Protein AF-A0AAV8S5F6-F1 (afdb_monomer_lite)

Organism: NCBI:txid1862640

Secondary structure (DSSP, 8-state):
-HHHHHHHHHHH-SEEEEEETTEEEEEE--HHHHHIIIIISHHHHT-----HHHHHTTTTTTSTTTPPSSHHHHHHHHHHHHHTSSHHHHHHHHHHHHHHHHHHHHHHHHH---HHHHHHHHHHHHHHHHHHHHHHHHHHH-HHHHHHHTT-

Sequence (152 aa):
MHRSLGDLCTKYGDLLFLRFGTRKVLVVSSPSAVEECFTKNDIIFANRPRLIAGKHLQYNYRTIGFSSYGDHWRNLRRVTSMELFSKSRLNKFGKILEEEIQLLLKQLFQESRDREMRVMLIAGSETSAVTMDWAMSLLLNNPQAMQRLCLI

InterPro domains:
  IPR001128 Cytochrome P450 [PF00067] (2-112)
  IPR002401 Cytochrome P450, E-class, group I [PR00463] (9-28)
  IPR002401 Cytochrome P450, E-class, group I [PR00463] (33-54)
  IPR036396 Cytochrome P450 superfamily [G3DSA:1.10.630.10] (1-117)
  IPR036396 Cytochrome P450 superfamily [G3DSA:1.10.630.10] (118-150)
  IPR036396 Cytochrome P450 superfamily [SSF48264] (5-149)
  IPR050651 Plant Cytochrome P450 Monooxygenase [PTHR47947] (2-112)

pLDDT: mean 82.92, std 12.34, range [39.41, 96.12]

Foldseek 3Di:
DVVVVVVVCVVPHQWDWDDDPPDIDIHGRDPVVVCCCCPVVVLVNQAADPDPCCCPVVVVQQDLVRPRDDPSNVVNLVCCCVCCVALVNCVVVLVVVLVVLVVVLVVVLVPDPDPVVNVVSVVVSVVVNVVVVVVSVVCNVDVVNSVVVSRD

Radius of gyration: 20.93 Å; chains: 1; bounding box: 52×38×46 Å

Structure (mmCIF, N/CA/C/O backbone):
data_AF-A0AAV8S5F6-F1
#
_entry.id   AF-A0AAV8S5F6-F1
#
loop_
_atom_site.group_PDB
_atom_site.id
_atom_site.type_symbol
_atom_site.label_atom_id
_atom_site.label_alt_id
_atom_site.label_comp_id
_atom_site.label_asym_id
_atom_site.label_entity_id
_atom_site.label_seq_id
_atom_site.pdbx_PDB_ins_code
_atom_site.Cartn_x
_atom_site.Cartn_y
_atom_site.Cartn_z
_atom_site.occupancy
_atom_site.B_iso_or_equiv
_atom_site.auth_seq_id
_atom_site.auth_comp_id
_atom_site.auth_asym_id
_atom_site.auth_atom_id
_atom_site.pdbx_PDB_model_num
ATOM 1 N N . MET A 1 1 ? -9.689 -5.636 -13.275 1.00 82.06 1 MET A N 1
ATOM 2 C CA . MET A 1 1 ? -8.319 -5.169 -13.579 1.00 82.06 1 MET A CA 1
ATOM 3 C C . MET A 1 1 ? -7.258 -6.093 -12.992 1.00 82.06 1 MET A C 1
ATOM 5 O O . MET A 1 1 ? -6.545 -6.682 -13.785 1.00 82.06 1 MET A O 1
ATOM 9 N N . HIS A 1 2 ? -7.162 -6.274 -11.664 1.00 89.38 2 HIS A N 1
ATOM 10 C CA . HIS A 1 2 ? -6.124 -7.143 -11.076 1.00 89.38 2 HIS A CA 1
ATOM 11 C C . HIS A 1 2 ? -6.198 -8.600 -11.577 1.00 89.38 2 HIS A C 1
ATOM 13 O O . HIS A 1 2 ? -5.166 -9.150 -11.927 1.00 89.38 2 HIS A O 1
ATOM 19 N N . ARG A 1 3 ? -7.405 -9.180 -11.719 1.00 94.44 3 ARG A N 1
ATOM 20 C CA . ARG A 1 3 ? -7.597 -10.521 -12.314 1.00 94.44 3 ARG A CA 1
ATOM 21 C C . ARG A 1 3 ? -7.031 -10.620 -13.731 1.00 94.44 3 ARG A C 1
ATOM 23 O O . ARG A 1 3 ? -6.171 -11.442 -13.981 1.00 94.44 3 ARG A O 1
ATOM 30 N N . SER A 1 4 ? -7.412 -9.688 -14.603 1.00 93.88 4 SER A N 1
ATOM 31 C CA . SER A 1 4 ? -6.928 -9.637 -15.988 1.00 93.88 4 SER A CA 1
ATOM 32 C C . SER A 1 4 ? -5.408 -9.467 -16.093 1.00 93.88 4 SER A C 1
ATOM 34 O O . SER A 1 4 ? -4.795 -10.008 -17.003 1.00 93.88 4 SER A O 1
ATOM 36 N N . LEU A 1 5 ? -4.792 -8.709 -15.179 1.00 92.75 5 LEU A N 1
ATOM 37 C CA . LEU A 1 5 ? -3.332 -8.611 -15.096 1.00 92.75 5 LEU A CA 1
ATOM 38 C C . LEU A 1 5 ? -2.703 -9.928 -14.634 1.00 92.75 5 LEU A C 1
ATOM 40 O O . LEU A 1 5 ? -1.686 -10.323 -15.190 1.00 92.75 5 LEU A O 1
ATOM 44 N N . GLY A 1 6 ? -3.331 -10.616 -13.677 1.00 94.31 6 GLY A N 1
ATOM 45 C CA . GLY A 1 6 ? -2.940 -11.962 -13.261 1.00 94.31 6 GLY A CA 1
ATOM 46 C C . GLY A 1 6 ? -2.988 -12.958 -14.419 1.00 94.31 6 GLY A C 1
ATOM 47 O O . GLY A 1 6 ? -1.991 -13.621 -14.678 1.00 94.31 6 GLY A O 1
ATOM 48 N N . ASP A 1 7 ? -4.083 -12.980 -15.183 1.00 95.38 7 ASP A N 1
ATOM 49 C CA . ASP A 1 7 ? -4.238 -13.861 -16.350 1.00 95.38 7 ASP A CA 1
ATOM 50 C C . ASP A 1 7 ? -3.144 -13.606 -17.406 1.00 95.38 7 ASP A C 1
ATOM 52 O O . ASP A 1 7 ? -2.611 -14.534 -18.018 1.00 95.38 7 ASP A O 1
ATOM 56 N N . LEU A 1 8 ? -2.770 -12.336 -17.609 1.00 95.06 8 LEU A N 1
ATOM 57 C CA . LEU A 1 8 ? -1.659 -11.964 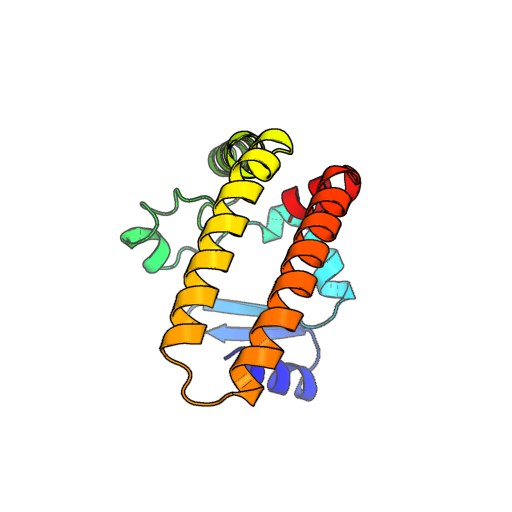-18.486 1.00 95.06 8 LEU A CA 1
ATOM 58 C C . LEU A 1 8 ? -0.315 -12.451 -17.936 1.00 95.06 8 LEU A C 1
ATOM 60 O O . LEU A 1 8 ? 0.476 -12.990 -18.708 1.00 95.06 8 LEU A O 1
ATOM 64 N N . CYS A 1 9 ? -0.056 -12.290 -16.636 1.00 95.25 9 CYS A N 1
ATOM 65 C CA . CYS A 1 9 ? 1.168 -12.780 -15.996 1.00 95.25 9 CYS A CA 1
ATOM 66 C C . CYS A 1 9 ? 1.298 -14.302 -16.131 1.00 95.25 9 CYS A C 1
ATOM 68 O O . CYS A 1 9 ? 2.357 -14.795 -16.504 1.00 95.25 9 CYS A O 1
ATOM 70 N N . THR A 1 10 ? 0.204 -15.050 -15.958 1.00 94.56 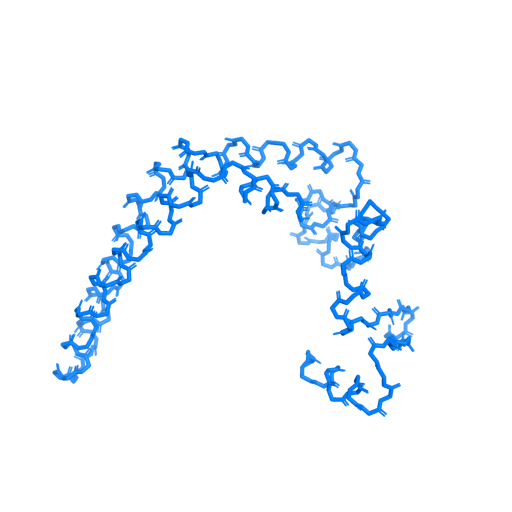10 THR A N 1
ATOM 71 C CA . THR A 1 10 ? 0.199 -16.507 -16.171 1.00 94.56 10 THR A CA 1
ATOM 72 C C . THR A 1 10 ? 0.563 -16.890 -17.608 1.00 94.56 10 THR A C 1
ATOM 74 O O . THR A 1 10 ? 1.194 -17.919 -17.830 1.00 94.56 10 THR A O 1
ATOM 77 N N . LYS A 1 11 ? 0.192 -16.070 -18.598 1.00 95.56 11 LYS A N 1
ATOM 78 C CA . LYS A 1 11 ? 0.441 -16.355 -20.018 1.00 95.56 11 LYS A CA 1
ATOM 79 C C . LYS A 1 11 ? 1.814 -15.895 -20.518 1.00 95.56 11 LYS A C 1
ATOM 81 O O . LYS A 1 11 ? 2.386 -16.545 -21.388 1.00 95.56 11 LYS A O 1
ATOM 86 N N . TYR A 1 12 ? 2.307 -14.759 -20.032 1.00 95.06 12 TYR A N 1
ATOM 87 C CA . TYR A 1 12 ? 3.481 -14.073 -20.590 1.00 95.06 12 TYR A CA 1
ATOM 88 C C . TYR A 1 12 ? 4.672 -13.992 -19.621 1.00 95.06 12 TYR A C 1
ATOM 90 O O . TYR A 1 12 ? 5.746 -13.553 -20.028 1.00 95.06 12 TYR A O 1
ATOM 98 N N . GLY A 1 13 ? 4.501 -14.432 -18.373 1.00 93.56 13 GLY A N 1
ATOM 99 C CA . GLY A 1 13 ? 5.527 -14.442 -17.335 1.00 93.56 13 GLY A CA 1
ATOM 100 C C . GLY A 1 13 ? 5.274 -13.429 -16.218 1.00 93.56 13 GLY A C 1
ATOM 101 O O . GLY A 1 13 ? 4.461 -12.512 -16.336 1.00 93.56 13 GLY A O 1
ATOM 102 N N . ASP A 1 14 ? 6.016 -13.584 -15.122 1.00 92.25 14 ASP A N 1
ATOM 103 C CA . ASP A 1 14 ? 5.757 -12.858 -13.874 1.00 92.25 14 ASP A CA 1
ATOM 104 C C . ASP A 1 14 ? 6.218 -11.390 -13.843 1.00 92.25 14 ASP A C 1
ATOM 106 O O . ASP A 1 14 ? 6.010 -10.668 -12.863 1.00 92.25 14 ASP A O 1
ATOM 110 N N . LEU A 1 15 ? 6.868 -10.941 -14.915 1.00 94.69 15 LEU A N 1
ATOM 111 C CA . LEU A 1 15 ? 7.334 -9.574 -15.105 1.00 94.69 15 LEU A CA 1
ATOM 112 C C . LEU A 1 15 ? 6.840 -9.077 -16.458 1.00 94.69 15 LEU A C 1
ATOM 114 O O . LEU A 1 15 ? 7.374 -9.459 -17.499 1.00 94.69 15 LEU A O 1
ATOM 118 N N . LEU A 1 16 ? 5.831 -8.206 -16.448 1.00 95.56 16 LEU A N 1
ATOM 119 C CA . LEU A 1 16 ? 5.236 -7.677 -17.672 1.00 95.56 16 LEU A CA 1
ATOM 120 C C . LEU A 1 16 ? 5.418 -6.176 -17.777 1.00 95.56 16 LEU A C 1
ATOM 122 O O . LEU A 1 16 ? 4.993 -5.413 -16.912 1.00 95.56 16 LEU A O 1
ATOM 126 N N . PHE A 1 17 ? 5.986 -5.740 -18.895 1.00 96.12 17 PHE A N 1
ATOM 127 C CA . PHE A 1 17 ? 6.082 -4.329 -19.218 1.00 96.12 17 PHE A CA 1
ATOM 128 C C . PHE A 1 17 ? 4.939 -3.914 -20.143 1.00 96.12 17 PHE A C 1
ATOM 130 O O . PHE A 1 17 ? 4.891 -4.288 -21.313 1.00 96.12 17 PHE A O 1
ATOM 137 N N . LEU A 1 18 ? 4.008 -3.130 -19.608 1.00 95.25 18 LEU A N 1
ATOM 138 C CA . LEU A 1 18 ? 2.790 -2.701 -20.282 1.00 95.25 18 LEU A CA 1
ATOM 139 C C . LEU A 1 18 ? 2.783 -1.188 -20.497 1.00 95.25 18 LEU A C 1
ATOM 141 O O . LEU A 1 18 ? 3.418 -0.413 -19.778 1.00 95.25 18 LEU A O 1
ATOM 145 N N . ARG A 1 19 ? 2.005 -0.742 -21.483 1.00 95.50 19 ARG A N 1
ATOM 146 C CA . ARG A 1 19 ? 1.758 0.680 -21.727 1.00 95.50 19 ARG A CA 1
ATOM 147 C C . ARG A 1 19 ? 0.287 1.003 -21.484 1.00 95.50 19 ARG A C 1
ATOM 149 O O . ARG A 1 19 ? -0.573 0.614 -22.267 1.00 95.50 19 ARG A O 1
ATOM 156 N N . PHE A 1 20 ? -0.000 1.737 -20.413 1.00 90.94 20 PHE A N 1
ATOM 157 C CA . PHE A 1 20 ? -1.332 2.257 -20.100 1.00 90.94 20 PHE A CA 1
ATOM 158 C C . PHE A 1 20 ? -1.470 3.670 -20.670 1.00 90.94 20 PHE A C 1
ATOM 160 O O . PHE A 1 20 ? -1.090 4.662 -20.042 1.00 90.94 20 PHE A O 1
ATOM 167 N N . GLY A 1 21 ? -1.978 3.754 -21.902 1.00 89.50 21 GLY A N 1
ATOM 168 C CA . GLY A 1 21 ? -2.058 5.010 -22.647 1.00 89.50 21 GLY A CA 1
ATOM 169 C C . GLY A 1 21 ? -0.664 5.585 -22.903 1.00 89.50 21 GLY A C 1
ATOM 170 O O . GLY A 1 21 ? 0.123 5.008 -23.648 1.00 89.50 21 GLY A O 1
ATOM 171 N N . THR A 1 22 ? -0.343 6.710 -22.266 1.00 90.75 22 THR A N 1
ATOM 172 C CA . THR A 1 22 ? 0.977 7.361 -22.356 1.00 90.75 22 THR A CA 1
ATOM 173 C C . THR A 1 22 ? 1.949 6.934 -21.255 1.00 90.75 22 THR A C 1
ATOM 175 O O . THR A 1 22 ? 3.123 7.300 -21.297 1.00 90.75 22 THR A O 1
ATOM 178 N N . ARG A 1 23 ? 1.495 6.158 -20.262 1.00 89.94 23 ARG A N 1
ATOM 179 C CA . ARG A 1 23 ? 2.315 5.734 -19.120 1.00 89.94 23 ARG A CA 1
ATOM 180 C C . ARG A 1 23 ? 2.833 4.320 -19.316 1.00 89.94 23 ARG A C 1
ATOM 182 O O . ARG A 1 23 ? 2.105 3.437 -19.757 1.00 89.94 23 ARG A O 1
ATOM 189 N N . LYS A 1 24 ? 4.090 4.104 -18.948 1.00 94.25 24 LYS A N 1
ATOM 190 C CA . LYS A 1 24 ? 4.699 2.775 -18.894 1.00 94.25 24 LYS A CA 1
ATOM 191 C C . LYS A 1 24 ? 4.487 2.197 -17.495 1.00 94.25 24 LYS A C 1
ATOM 193 O O . LYS A 1 24 ? 4.635 2.923 -16.514 1.00 94.25 24 LYS A O 1
ATOM 198 N N . VAL A 1 25 ? 4.104 0.930 -17.418 1.00 93.44 25 VAL A N 1
ATOM 199 C CA . VAL A 1 25 ? 3.771 0.227 -16.177 1.00 93.44 25 VAL A CA 1
ATOM 200 C C . VAL A 1 25 ? 4.477 -1.118 -16.187 1.00 93.44 25 VAL A C 1
ATOM 202 O O . VAL A 1 25 ? 4.306 -1.897 -17.119 1.00 93.44 25 VAL A O 1
ATOM 205 N N . LEU A 1 26 ? 5.259 -1.382 -15.146 1.00 94.19 26 LEU A N 1
ATOM 206 C CA . LEU A 1 26 ? 5.822 -2.699 -14.887 1.00 94.19 26 LEU A CA 1
ATOM 207 C C . LEU A 1 26 ? 4.898 -3.424 -13.907 1.00 94.19 26 LEU A C 1
ATOM 209 O O . LEU A 1 26 ? 4.638 -2.921 -12.815 1.00 94.19 26 LEU A O 1
ATOM 213 N N . VAL A 1 27 ? 4.381 -4.575 -14.317 1.00 94.88 27 VAL A N 1
ATOM 214 C CA . VAL A 1 27 ? 3.605 -5.481 -13.471 1.00 94.88 27 VAL A CA 1
ATOM 215 C C . VAL A 1 27 ? 4.550 -6.555 -12.958 1.00 94.88 27 VAL A C 1
ATOM 217 O O . VAL A 1 27 ? 5.265 -7.172 -13.745 1.00 94.88 27 VAL A O 1
ATOM 220 N N . VAL A 1 28 ? 4.547 -6.751 -11.643 1.00 94.44 28 VAL A N 1
ATOM 221 C CA . VAL A 1 28 ? 5.375 -7.734 -10.944 1.00 94.44 28 VAL A CA 1
ATOM 222 C C . VAL A 1 28 ? 4.441 -8.687 -10.202 1.00 94.44 28 VAL A C 1
ATOM 224 O O . VAL A 1 28 ? 3.688 -8.239 -9.338 1.00 94.44 28 VAL A O 1
ATOM 227 N N . SER A 1 29 ? 4.469 -9.975 -10.545 1.00 94.12 29 SER A N 1
ATOM 228 C CA . SER A 1 29 ? 3.698 -11.033 -9.867 1.00 94.12 29 SER A CA 1
ATOM 229 C C . SER A 1 29 ? 4.564 -12.077 -9.164 1.00 94.12 29 SER A C 1
ATOM 231 O O . SER A 1 29 ? 4.035 -12.861 -8.381 1.00 94.12 29 SER A O 1
ATOM 233 N N . SER A 1 30 ? 5.883 -12.074 -9.384 1.00 93.50 30 SER A N 1
ATOM 234 C CA . SER A 1 30 ? 6.801 -12.992 -8.700 1.00 93.50 30 SER A CA 1
ATOM 235 C C . SER A 1 30 ? 7.087 -12.530 -7.263 1.00 93.50 30 SER A C 1
ATOM 237 O O . SER A 1 30 ? 7.533 -11.391 -7.084 1.00 93.50 30 SER A O 1
ATOM 239 N N . PRO A 1 31 ? 6.927 -13.397 -6.242 1.00 93.00 31 PRO A N 1
ATOM 240 C CA . PRO A 1 31 ? 7.254 -13.061 -4.857 1.00 93.00 31 PRO A CA 1
ATOM 241 C C . PRO A 1 31 ? 8.700 -12.594 -4.657 1.00 93.00 31 PRO A C 1
ATOM 243 O O . PRO A 1 31 ? 8.922 -11.632 -3.927 1.00 93.00 31 PRO A O 1
ATOM 246 N N . SER A 1 32 ? 9.675 -13.210 -5.337 1.00 93.44 32 SER A N 1
ATOM 247 C CA . SER A 1 32 ? 11.091 -12.831 -5.203 1.00 93.44 32 SER A CA 1
ATOM 248 C C . SER A 1 32 ? 11.378 -11.446 -5.786 1.00 93.44 32 SER A C 1
ATOM 250 O O . SER A 1 32 ? 12.130 -10.666 -5.205 1.00 93.44 32 SER A O 1
ATOM 252 N N . ALA A 1 33 ? 10.730 -11.098 -6.901 1.00 92.19 33 ALA A N 1
ATOM 253 C CA . ALA A 1 33 ? 10.850 -9.771 -7.498 1.00 92.19 33 ALA A CA 1
ATOM 254 C C . ALA A 1 33 ? 10.150 -8.698 -6.646 1.00 92.19 33 ALA A C 1
ATOM 256 O O . ALA A 1 33 ? 10.674 -7.598 -6.482 1.00 92.19 33 ALA A O 1
ATOM 257 N N . VAL A 1 34 ? 8.989 -9.020 -6.062 1.00 92.31 34 VAL A N 1
ATOM 258 C CA . VAL A 1 34 ? 8.299 -8.145 -5.098 1.00 92.31 34 VAL A CA 1
ATOM 259 C C . VAL A 1 34 ? 9.185 -7.896 -3.877 1.00 92.31 34 VAL A C 1
ATOM 261 O O . VAL A 1 34 ? 9.341 -6.747 -3.465 1.00 92.31 34 VAL A O 1
ATOM 264 N N . GLU A 1 35 ? 9.802 -8.941 -3.323 1.00 93.44 35 GLU A N 1
ATOM 265 C CA . GLU A 1 35 ? 10.730 -8.813 -2.200 1.00 93.44 35 GLU A CA 1
ATOM 266 C C . GLU A 1 35 ? 11.895 -7.880 -2.548 1.00 93.44 35 GLU A C 1
ATOM 268 O O . GLU A 1 35 ? 12.166 -6.947 -1.796 1.00 93.44 35 GLU A O 1
ATOM 273 N N . GLU A 1 36 ? 12.528 -8.029 -3.714 1.00 92.69 36 GLU A N 1
ATOM 274 C CA . GLU A 1 36 ? 13.608 -7.132 -4.140 1.00 92.69 36 GLU A CA 1
ATOM 275 C C . GLU A 1 36 ? 13.149 -5.667 -4.298 1.00 92.69 36 GLU A C 1
ATOM 277 O O . GLU A 1 36 ? 13.883 -4.739 -3.930 1.00 92.69 36 GLU A O 1
ATOM 282 N N . CYS A 1 37 ? 11.932 -5.437 -4.805 1.00 91.75 37 CYS A N 1
ATOM 283 C CA . CYS A 1 37 ? 11.357 -4.098 -4.945 1.00 91.75 37 CYS A CA 1
ATOM 284 C C . CYS A 1 37 ? 11.086 -3.422 -3.596 1.00 91.75 37 CYS A C 1
ATOM 286 O O . CYS A 1 37 ? 11.344 -2.227 -3.465 1.00 91.75 37 CYS A O 1
ATOM 288 N N . PHE A 1 38 ? 10.566 -4.159 -2.612 1.00 89.06 38 PHE A N 1
ATOM 289 C CA . PHE A 1 38 ? 10.106 -3.596 -1.335 1.00 89.06 38 PHE A CA 1
ATOM 290 C C . PHE A 1 38 ? 11.076 -3.792 -0.162 1.00 89.06 38 PHE A C 1
ATOM 292 O O . PHE A 1 38 ? 10.774 -3.347 0.941 1.00 89.06 38 PHE A O 1
ATOM 299 N N . THR A 1 39 ? 12.236 -4.419 -0.377 1.00 90.56 39 THR A N 1
ATOM 300 C CA . THR A 1 39 ? 13.295 -4.535 0.643 1.00 90.56 39 THR A CA 1
ATOM 301 C C . THR A 1 39 ? 14.573 -3.821 0.218 1.00 90.56 39 THR A C 1
ATOM 303 O O . THR A 1 39 ? 14.999 -2.873 0.868 1.00 90.56 39 THR A O 1
ATOM 306 N N . LYS A 1 40 ? 15.184 -4.241 -0.893 1.00 90.62 40 LYS A N 1
ATOM 307 C CA . LYS A 1 40 ? 16.482 -3.732 -1.356 1.00 90.62 40 LYS A CA 1
ATOM 308 C C . LYS A 1 40 ? 16.371 -2.379 -2.059 1.00 90.62 40 LYS A C 1
ATOM 310 O O . LYS A 1 40 ? 17.290 -1.570 -1.976 1.00 90.62 40 LYS A O 1
ATOM 315 N N . ASN A 1 41 ? 15.268 -2.152 -2.771 1.00 92.12 41 ASN A N 1
ATOM 316 C CA . ASN A 1 41 ? 15.045 -0.961 -3.596 1.00 92.12 41 ASN A CA 1
ATOM 317 C C . ASN A 1 41 ? 13.811 -0.152 -3.149 1.00 92.12 41 ASN A C 1
ATOM 319 O O . ASN A 1 41 ? 13.249 0.618 -3.935 1.00 92.12 41 ASN A O 1
ATOM 323 N N . ASP A 1 42 ? 13.399 -0.320 -1.894 1.00 90.50 42 ASP A N 1
ATOM 324 C CA . ASP A 1 42 ? 12.171 0.222 -1.306 1.00 90.50 42 ASP A CA 1
ATOM 325 C C . ASP A 1 42 ? 12.003 1.737 -1.528 1.00 90.50 42 ASP A C 1
ATOM 327 O O . ASP A 1 42 ? 10.939 2.190 -1.948 1.00 90.50 42 ASP A O 1
ATOM 331 N N . ILE A 1 43 ? 13.068 2.525 -1.360 1.00 91.44 43 ILE A N 1
ATOM 332 C CA . ILE A 1 43 ? 13.062 3.983 -1.555 1.00 91.44 43 ILE A CA 1
ATOM 333 C C . ILE A 1 43 ? 12.767 4.366 -3.013 1.00 91.44 43 ILE A C 1
ATOM 335 O O . ILE A 1 43 ? 12.033 5.325 -3.270 1.00 91.44 43 ILE A O 1
ATOM 339 N N . ILE A 1 44 ? 13.316 3.628 -3.982 1.00 91.69 44 ILE A N 1
ATOM 340 C CA . ILE A 1 44 ? 13.132 3.914 -5.414 1.00 91.69 44 ILE A CA 1
ATOM 341 C C . ILE A 1 44 ? 11.669 3.668 -5.796 1.00 91.69 44 ILE A C 1
ATOM 343 O O . ILE A 1 44 ? 11.046 4.506 -6.462 1.00 91.69 44 ILE A O 1
ATOM 347 N N . PHE A 1 45 ? 11.105 2.556 -5.317 1.00 91.69 45 PHE A N 1
ATOM 348 C CA . PHE A 1 45 ? 9.719 2.159 -5.567 1.00 91.69 45 PHE A CA 1
ATOM 349 C C . PHE A 1 45 ? 8.695 2.857 -4.653 1.00 91.69 45 PHE A C 1
ATOM 351 O O . PHE A 1 45 ? 7.495 2.800 -4.919 1.00 91.69 45 PHE A O 1
ATOM 358 N N . ALA A 1 46 ? 9.134 3.598 -3.631 1.00 90.19 46 ALA A N 1
ATOM 359 C CA . ALA A 1 46 ? 8.253 4.382 -2.766 1.00 90.19 46 ALA A CA 1
ATOM 360 C C . ALA A 1 46 ? 7.663 5.631 -3.455 1.00 90.19 46 ALA A C 1
ATOM 362 O O . ALA A 1 46 ? 6.689 6.211 -2.966 1.00 90.19 46 ALA A O 1
ATOM 363 N N . ASN A 1 47 ? 8.193 6.055 -4.605 1.00 92.50 47 ASN A N 1
ATOM 364 C CA . ASN A 1 47 ? 7.660 7.206 -5.335 1.00 92.50 47 ASN A CA 1
ATOM 365 C C . ASN A 1 47 ? 6.241 6.957 -5.872 1.00 92.50 47 ASN A C 1
ATOM 367 O O . ASN A 1 47 ? 5.907 5.876 -6.353 1.00 92.50 47 ASN A O 1
ATOM 371 N N . ARG A 1 48 ? 5.381 7.982 -5.802 1.00 89.25 48 ARG A N 1
ATOM 372 C CA . ARG A 1 48 ? 3.964 7.879 -6.185 1.00 89.25 48 ARG A CA 1
ATOM 373 C C . ARG A 1 48 ? 3.723 8.546 -7.542 1.00 89.25 48 ARG A C 1
ATOM 375 O O . ARG A 1 48 ? 4.032 9.730 -7.699 1.00 89.25 48 ARG A O 1
ATOM 382 N N . PRO A 1 49 ? 3.139 7.841 -8.530 1.00 88.25 49 PRO A N 1
ATOM 383 C CA . PRO A 1 49 ? 2.815 8.441 -9.818 1.00 88.25 49 PRO A CA 1
ATOM 384 C C . PRO A 1 49 ? 1.876 9.642 -9.664 1.00 88.25 49 PRO A C 1
ATOM 386 O O . PRO A 1 49 ? 0.846 9.562 -8.993 1.00 88.25 49 PRO A O 1
ATOM 389 N N . ARG A 1 50 ? 2.174 10.749 -10.355 1.00 88.38 50 ARG A N 1
ATOM 390 C CA . ARG A 1 50 ? 1.325 11.952 -10.340 1.00 88.38 50 ARG A CA 1
ATOM 391 C C . ARG A 1 50 ? 0.049 11.740 -11.151 1.00 88.38 50 ARG A C 1
ATOM 393 O O . ARG A 1 50 ? 0.001 12.031 -12.344 1.00 88.38 50 ARG A O 1
ATOM 400 N N . LEU A 1 51 ? -0.960 11.128 -10.543 1.00 85.81 51 LEU A N 1
ATOM 401 C CA . LEU A 1 51 ? -2.300 10.958 -11.114 1.00 85.81 51 LEU A CA 1
ATOM 402 C C . LEU A 1 51 ? -3.141 12.227 -10.906 1.00 85.81 51 LEU A C 1
ATOM 404 O O . LEU A 1 51 ? -2.971 12.917 -9.907 1.00 85.81 51 LEU A O 1
ATOM 408 N N . ILE A 1 52 ? -4.099 12.496 -11.800 1.00 87.19 52 ILE A N 1
ATOM 409 C CA . ILE A 1 52 ? -5.019 13.650 -11.697 1.00 87.19 52 ILE A CA 1
ATOM 410 C C . ILE A 1 52 ? -5.764 13.639 -10.350 1.00 87.19 52 ILE A C 1
ATOM 412 O O . ILE A 1 52 ? -5.876 14.673 -9.695 1.00 87.19 52 ILE A O 1
ATOM 416 N N . ALA A 1 53 ? -6.170 12.454 -9.879 1.00 81.56 53 ALA A N 1
ATOM 417 C CA . ALA A 1 53 ? -6.762 12.265 -8.555 1.00 81.56 53 ALA A CA 1
ATOM 418 C C . ALA A 1 53 ? -5.856 12.778 -7.420 1.00 81.56 53 ALA A C 1
ATOM 420 O O . ALA A 1 53 ? -6.342 13.391 -6.477 1.00 81.56 53 ALA A O 1
ATOM 421 N N . GLY A 1 54 ? -4.536 12.612 -7.534 1.00 81.12 54 GLY A N 1
ATOM 422 C CA . GLY A 1 54 ? -3.591 13.128 -6.545 1.00 81.12 54 GLY A CA 1
ATOM 423 C C . GLY A 1 54 ? -3.598 14.661 -6.455 1.00 81.12 54 GLY A C 1
ATOM 424 O O . GLY A 1 54 ? -3.486 15.229 -5.369 1.00 81.12 54 GLY A O 1
ATOM 425 N N . LYS A 1 55 ? -3.804 15.342 -7.590 1.00 85.19 55 LYS A N 1
ATOM 426 C CA . LYS A 1 55 ? -3.911 16.805 -7.644 1.00 85.19 55 LYS A CA 1
ATOM 427 C C . LYS A 1 55 ? -5.200 17.304 -6.991 1.00 85.19 55 LYS A C 1
ATOM 429 O O . LYS A 1 55 ? -5.142 18.216 -6.172 1.00 85.19 55 LYS A O 1
ATOM 434 N N . HIS A 1 56 ? -6.336 16.712 -7.357 1.00 87.00 56 HIS A N 1
ATOM 435 C CA . HIS A 1 56 ? -7.658 17.248 -7.012 1.00 87.00 56 HIS A CA 1
ATOM 436 C C . HIS A 1 56 ? -8.268 16.661 -5.734 1.00 87.00 56 HIS A C 1
ATOM 438 O O . HIS A 1 56 ? -8.981 17.372 -5.040 1.00 87.00 56 HIS A O 1
ATOM 444 N N . LEU A 1 57 ? -7.984 15.398 -5.405 1.00 81.81 57 LEU A N 1
ATOM 445 C CA . LEU A 1 57 ? -8.593 14.698 -4.264 1.00 81.81 57 LEU A CA 1
ATOM 446 C C . LEU A 1 57 ? -7.642 14.531 -3.073 1.00 81.81 57 LEU A C 1
ATOM 448 O O . LEU A 1 57 ? -8.086 14.206 -1.981 1.00 81.81 57 LEU A O 1
ATOM 452 N N . GLN A 1 58 ? -6.334 14.711 -3.270 1.00 80.50 58 GLN A N 1
ATOM 453 C CA . GLN A 1 58 ? -5.310 14.344 -2.279 1.00 80.50 58 GLN A CA 1
ATOM 454 C C . GLN A 1 58 ? -4.428 15.540 -1.907 1.00 80.50 58 GLN A C 1
ATOM 456 O O . GLN A 1 58 ? -3.207 15.426 -1.764 1.00 80.50 58 GLN A O 1
ATOM 461 N N . TYR A 1 59 ? -5.068 16.708 -1.785 1.00 86.69 59 TYR A N 1
ATOM 462 C CA . TYR A 1 59 ? -4.448 17.969 -1.370 1.00 86.69 59 TYR A CA 1
ATOM 463 C C . TYR A 1 59 ? -3.158 18.277 -2.140 1.00 86.69 59 TYR A C 1
ATOM 465 O O . TYR A 1 59 ? -2.121 18.578 -1.551 1.00 86.69 59 TYR A O 1
ATOM 473 N N . ASN A 1 60 ? -3.208 18.164 -3.471 1.00 91.12 60 ASN A N 1
ATOM 474 C CA . ASN A 1 60 ? -2.047 18.340 -4.339 1.00 91.12 60 ASN A CA 1
ATOM 475 C C . ASN A 1 60 ? -0.860 17.433 -3.949 1.00 91.12 60 ASN A C 1
ATOM 477 O O . ASN A 1 60 ? 0.261 17.908 -3.762 1.00 91.12 60 ASN A O 1
ATOM 481 N N . TYR A 1 61 ? -1.112 16.124 -3.845 1.00 88.12 61 TYR A N 1
ATOM 482 C CA . TYR A 1 61 ? -0.123 15.082 -3.523 1.00 88.12 61 TYR A CA 1
ATOM 483 C C . TYR A 1 61 ? 0.491 15.182 -2.118 1.00 88.12 61 TYR A C 1
ATOM 485 O O . TYR A 1 61 ? 1.603 14.708 -1.893 1.00 88.12 61 TYR A O 1
ATOM 493 N N . ARG A 1 62 ? -0.208 15.803 -1.161 1.00 85.56 62 ARG A N 1
ATOM 494 C CA . ARG A 1 62 ? 0.321 16.037 0.196 1.00 85.56 62 ARG A CA 1
ATOM 495 C C . ARG A 1 62 ? -0.135 15.022 1.232 1.00 85.56 62 ARG A C 1
ATOM 497 O O . ARG A 1 62 ? 0.356 15.068 2.351 1.00 85.56 62 ARG A O 1
ATOM 504 N N . THR A 1 63 ? -1.039 14.116 0.886 1.00 86.69 63 THR A N 1
ATOM 505 C CA . THR A 1 63 ? -1.471 13.017 1.764 1.00 86.69 63 THR A CA 1
ATOM 506 C C . THR A 1 63 ? -0.441 11.889 1.813 1.00 86.69 63 THR A C 1
ATOM 508 O O . THR A 1 63 ? 0.243 11.645 0.816 1.00 86.69 63 THR A O 1
ATOM 511 N N . ILE A 1 64 ? -0.418 11.119 2.905 1.00 84.94 64 ILE A N 1
ATOM 512 C CA . ILE A 1 64 ? 0.515 9.996 3.105 1.00 84.94 64 ILE A CA 1
ATOM 513 C C . ILE A 1 64 ? 0.500 8.962 1.961 1.00 84.94 64 ILE A C 1
ATOM 515 O O . ILE A 1 64 ? 1.555 8.470 1.573 1.00 84.94 64 ILE A O 1
ATOM 519 N N . GLY A 1 65 ? -0.666 8.685 1.361 1.00 84.44 65 GLY A N 1
ATOM 520 C CA . GLY A 1 65 ? -0.804 7.700 0.279 1.00 84.44 65 GLY A CA 1
ATOM 521 C C . GLY A 1 65 ? -0.323 8.163 -1.104 1.00 84.44 65 GLY A C 1
ATOM 522 O O . GLY A 1 65 ? -0.012 7.323 -1.948 1.00 84.44 65 GLY A O 1
ATOM 523 N N . PHE A 1 66 ? -0.235 9.479 -1.340 1.00 85.25 66 PHE A N 1
ATOM 524 C CA . PHE A 1 66 ? 0.046 10.074 -2.660 1.00 85.25 66 PHE A CA 1
ATOM 525 C C . PHE A 1 66 ? 1.301 10.955 -2.703 1.00 85.25 66 PHE A C 1
ATOM 527 O O . PHE A 1 66 ? 1.717 11.352 -3.794 1.00 85.25 66 PHE A O 1
ATOM 534 N N . SER A 1 67 ? 1.919 11.251 -1.557 1.00 89.31 67 SER A N 1
ATOM 535 C CA . SER A 1 67 ? 3.224 11.912 -1.523 1.00 89.31 67 SER A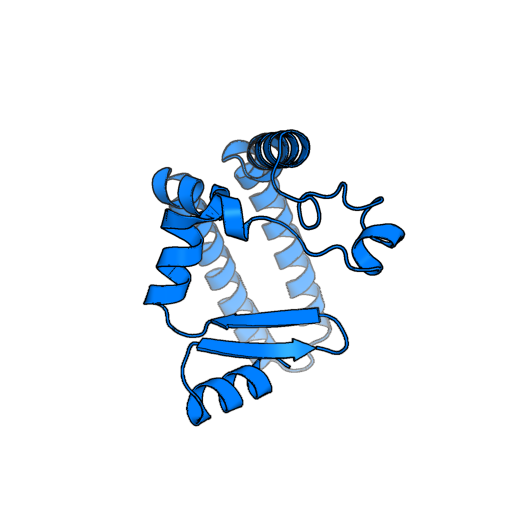 CA 1
ATOM 536 C C . SER A 1 67 ? 4.305 10.952 -2.007 1.00 89.31 67 SER A C 1
ATOM 538 O O . SER A 1 67 ? 4.353 9.798 -1.593 1.00 89.31 67 SER A O 1
ATOM 540 N N . SER A 1 68 ? 5.192 11.443 -2.872 1.00 92.69 68 SER A N 1
ATOM 541 C CA . SER A 1 68 ? 6.423 10.721 -3.207 1.00 92.69 68 SER A CA 1
ATOM 542 C C . SER A 1 68 ? 7.391 10.727 -2.024 1.00 92.69 68 SER A C 1
ATOM 544 O O . SER A 1 68 ? 7.238 11.539 -1.102 1.00 92.69 68 SER A O 1
ATOM 546 N N . TYR A 1 69 ? 8.366 9.819 -2.053 1.00 92.94 69 TYR A N 1
ATOM 547 C CA . TYR A 1 69 ? 9.358 9.703 -0.994 1.00 92.94 69 TYR A CA 1
ATOM 548 C C . TYR A 1 69 ? 10.162 11.003 -0.862 1.00 92.94 69 TYR A C 1
ATOM 550 O O . TYR A 1 69 ? 10.525 11.639 -1.851 1.00 92.94 69 TYR A O 1
ATOM 558 N N . GLY A 1 70 ? 10.412 11.414 0.375 1.00 93.81 70 GLY A N 1
ATOM 559 C CA . GLY A 1 70 ? 11.076 12.667 0.713 1.00 93.81 70 GLY A CA 1
ATOM 560 C C . GLY A 1 70 ? 10.725 13.101 2.130 1.00 93.81 70 GLY A C 1
ATOM 561 O O . GLY A 1 70 ? 9.975 12.416 2.829 1.00 93.81 70 GLY A O 1
ATOM 562 N N . ASP A 1 71 ? 11.245 14.245 2.563 1.00 95.56 71 ASP A N 1
ATOM 563 C CA . ASP A 1 71 ? 11.102 14.727 3.946 1.00 95.56 71 ASP A CA 1
ATOM 564 C C . ASP A 1 71 ? 9.645 14.865 4.380 1.00 95.56 71 ASP A C 1
ATOM 566 O O . ASP A 1 71 ? 9.275 14.419 5.464 1.00 95.56 71 ASP A O 1
ATOM 570 N N . HIS A 1 72 ? 8.795 15.399 3.498 1.00 93.50 72 HIS A N 1
ATOM 571 C CA . HIS A 1 72 ? 7.360 15.528 3.755 1.00 93.50 72 HIS A CA 1
ATOM 572 C C . HIS A 1 72 ? 6.708 14.172 4.047 1.00 93.50 72 HIS A C 1
ATOM 574 O O . HIS A 1 72 ? 6.024 14.014 5.056 1.00 93.50 72 HIS A O 1
ATOM 580 N N . TRP A 1 73 ? 6.965 13.167 3.207 1.00 94.38 73 TRP A N 1
ATOM 581 C CA . TRP A 1 73 ? 6.417 11.827 3.405 1.00 94.38 73 TRP A CA 1
ATOM 582 C C . TRP A 1 73 ? 6.993 11.147 4.654 1.00 94.38 73 TRP A C 1
ATOM 584 O O . TRP A 1 73 ? 6.237 10.535 5.404 1.00 94.38 73 TRP A O 1
ATOM 594 N N . ARG A 1 74 ? 8.296 11.301 4.935 1.00 93.94 74 ARG A N 1
ATOM 595 C CA . ARG A 1 74 ? 8.925 10.744 6.148 1.00 93.94 74 ARG A CA 1
ATOM 596 C C . ARG A 1 74 ? 8.317 11.339 7.418 1.00 93.94 74 ARG A C 1
ATOM 598 O O . ARG A 1 74 ? 8.027 10.604 8.360 1.00 93.94 74 ARG A O 1
ATOM 605 N N . ASN A 1 75 ? 8.060 12.646 7.417 1.00 95.19 75 ASN A N 1
ATOM 606 C CA . ASN A 1 75 ? 7.398 13.333 8.524 1.00 95.19 75 ASN A CA 1
ATOM 607 C C . ASN A 1 75 ? 5.956 12.851 8.705 1.00 95.19 75 ASN A C 1
ATOM 609 O O . ASN A 1 75 ? 5.567 12.526 9.825 1.00 95.19 75 ASN A O 1
ATOM 613 N N . LEU A 1 76 ? 5.186 12.728 7.619 1.00 90.69 76 LEU A N 1
ATOM 614 C CA . LEU A 1 76 ? 3.836 12.164 7.675 1.00 90.69 76 LEU A CA 1
ATOM 615 C C . LEU A 1 76 ? 3.839 10.734 8.214 1.00 90.69 76 LEU A C 1
ATOM 617 O O . LEU A 1 76 ? 3.081 10.436 9.129 1.00 90.69 76 LEU A O 1
ATOM 621 N N . ARG A 1 77 ? 4.722 9.866 7.705 1.00 90.19 77 ARG A N 1
ATOM 622 C CA . ARG A 1 77 ? 4.856 8.475 8.160 1.00 90.19 77 ARG A CA 1
ATOM 623 C C . ARG A 1 77 ? 5.179 8.409 9.652 1.00 90.19 77 ARG A C 1
ATOM 625 O O . ARG A 1 77 ? 4.552 7.639 10.374 1.00 90.19 77 ARG A O 1
ATOM 632 N N . ARG A 1 78 ? 6.091 9.260 10.134 1.00 91.75 78 ARG A N 1
ATOM 633 C CA . ARG A 1 78 ? 6.429 9.365 11.561 1.00 91.75 78 ARG A CA 1
ATOM 634 C C . ARG A 1 78 ? 5.225 9.801 12.399 1.00 91.75 78 ARG A C 1
ATOM 636 O O . ARG A 1 78 ? 4.909 9.134 13.378 1.00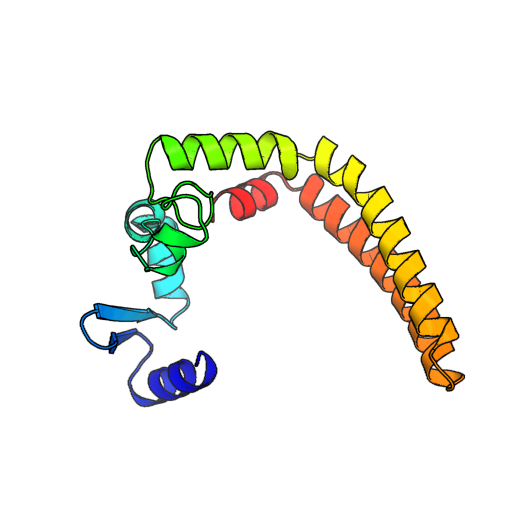 91.75 78 ARG A O 1
ATOM 643 N N . VAL A 1 79 ? 4.547 10.886 12.020 1.00 91.69 79 VAL A N 1
ATOM 644 C CA . VAL A 1 79 ? 3.365 11.388 12.746 1.00 91.69 79 VAL A CA 1
ATOM 645 C C . VAL A 1 79 ? 2.262 10.334 12.764 1.00 91.69 79 VAL A C 1
ATOM 647 O O . VAL A 1 79 ? 1.759 9.998 13.829 1.00 91.69 79 VAL A O 1
ATOM 650 N N . THR A 1 80 ? 1.937 9.742 11.617 1.00 87.94 80 THR A N 1
ATOM 651 C CA . THR A 1 80 ? 0.929 8.684 11.502 1.00 87.94 80 THR A CA 1
ATOM 652 C C . THR A 1 80 ? 1.279 7.464 12.357 1.00 87.94 80 THR A C 1
ATOM 654 O O . THR A 1 80 ? 0.425 6.968 13.090 1.00 87.94 80 THR A O 1
ATOM 657 N N . SER A 1 81 ? 2.533 7.007 12.343 1.00 87.75 81 SER A N 1
ATOM 658 C CA . SER A 1 81 ? 2.949 5.869 13.167 1.00 87.75 81 SER A CA 1
ATOM 659 C C . SER A 1 81 ? 2.853 6.153 14.669 1.00 87.75 81 SER A C 1
ATOM 661 O O . SER A 1 81 ? 2.516 5.248 15.425 1.00 87.75 81 SER A O 1
ATOM 663 N N . MET A 1 82 ? 3.153 7.373 15.120 1.00 84.88 82 MET A N 1
ATOM 664 C CA . MET A 1 82 ? 3.115 7.720 16.547 1.00 84.88 82 MET A CA 1
ATOM 665 C C . MET A 1 82 ? 1.692 8.024 17.031 1.00 84.88 82 MET A C 1
ATOM 667 O O . MET A 1 82 ? 1.286 7.578 18.106 1.00 84.88 82 MET A O 1
ATOM 671 N N . GLU A 1 83 ? 0.918 8.760 16.237 1.00 87.25 83 GLU A N 1
ATOM 672 C CA . GLU A 1 83 ? -0.370 9.309 16.666 1.00 87.25 83 GLU A CA 1
ATOM 673 C C . GLU A 1 83 ? -1.569 8.431 16.313 1.00 87.25 83 GLU A C 1
ATOM 675 O O . GLU A 1 83 ? -2.590 8.515 16.993 1.00 87.25 83 GLU A O 1
ATOM 680 N N . LEU A 1 84 ? -1.461 7.576 15.292 1.00 83.38 84 LEU A N 1
ATOM 681 C CA . LEU A 1 84 ? -2.556 6.694 14.872 1.00 83.38 84 LEU A CA 1
ATOM 682 C C . LEU A 1 84 ? -2.251 5.228 15.179 1.00 83.38 84 LEU A C 1
ATOM 684 O O . LEU A 1 84 ? -3.095 4.534 15.736 1.00 83.38 84 LEU A O 1
ATOM 688 N N . PHE A 1 85 ? -1.033 4.776 14.874 1.00 84.44 85 PHE A N 1
ATOM 689 C CA . PHE A 1 85 ? -0.673 3.354 14.929 1.00 84.44 85 PHE A CA 1
ATOM 690 C C . PHE A 1 85 ? 0.255 2.967 16.090 1.00 84.44 85 PHE A C 1
ATOM 692 O O . PHE A 1 85 ? 0.815 1.873 16.093 1.00 84.44 85 PHE A O 1
ATOM 699 N N . SER A 1 86 ? 0.427 3.825 17.100 1.00 86.19 86 SER A N 1
ATOM 700 C CA . SER A 1 86 ? 1.193 3.442 18.291 1.00 86.19 86 SER A CA 1
ATOM 701 C C . SER A 1 86 ? 0.394 2.509 19.194 1.00 86.19 86 SER A C 1
ATOM 703 O O . SER A 1 86 ? -0.835 2.547 19.226 1.00 86.19 86 SER A O 1
ATOM 705 N N . LYS A 1 87 ? 1.096 1.713 20.008 1.00 82.06 87 LYS A N 1
ATOM 706 C CA . LYS A 1 87 ? 0.476 0.763 20.946 1.00 82.06 87 LYS A CA 1
ATOM 707 C C . LYS A 1 87 ? -0.595 1.393 21.835 1.00 82.06 87 LYS A C 1
ATOM 709 O O . LYS A 1 87 ? -1.684 0.849 21.979 1.00 82.06 87 LYS A O 1
ATOM 714 N N . SER A 1 88 ? -0.307 2.568 22.393 1.00 86.38 88 SER A N 1
ATOM 715 C CA . SER A 1 88 ? -1.268 3.289 23.234 1.00 86.38 88 SER A CA 1
ATOM 716 C C . SER A 1 88 ? -2.500 3.740 22.446 1.00 86.38 88 SER A C 1
ATOM 718 O O . SER A 1 88 ? -3.615 3.653 22.952 1.00 86.38 88 SER A O 1
ATOM 720 N N . ARG A 1 89 ? -2.313 4.208 21.206 1.00 86.62 89 ARG A N 1
ATOM 721 C CA . ARG A 1 89 ? -3.404 4.685 20.348 1.00 86.62 89 ARG A CA 1
ATOM 722 C C . ARG A 1 89 ? -4.282 3.532 19.878 1.00 86.62 89 ARG A C 1
ATOM 724 O O . ARG A 1 89 ? -5.493 3.621 20.030 1.00 86.62 89 ARG A O 1
ATOM 731 N N . LEU A 1 90 ? -3.681 2.431 19.428 1.00 84.00 90 LEU A N 1
ATOM 732 C CA . LEU A 1 90 ? -4.401 1.217 19.041 1.00 84.00 90 LEU A CA 1
ATOM 733 C C . LEU A 1 90 ? -5.222 0.646 20.202 1.00 84.00 90 LEU A C 1
ATOM 735 O O . LEU A 1 90 ? -6.396 0.360 20.011 1.00 84.00 90 LEU A O 1
ATOM 739 N N . ASN A 1 91 ? -4.674 0.592 21.421 1.00 83.62 91 ASN A N 1
ATOM 740 C CA . ASN A 1 91 ? -5.438 0.162 22.599 1.00 83.62 91 ASN A CA 1
ATOM 741 C C . ASN A 1 91 ? -6.633 1.074 22.905 1.00 83.62 91 ASN A C 1
ATOM 743 O O . ASN A 1 91 ? -7.692 0.597 23.298 1.00 83.62 91 ASN A O 1
ATOM 747 N N . LYS A 1 92 ? -6.479 2.392 22.724 1.00 85.06 92 LYS A N 1
ATOM 748 C CA . LYS A 1 92 ? -7.586 3.342 22.908 1.00 85.06 92 LYS A CA 1
ATOM 749 C C . LYS A 1 92 ? -8.669 3.163 21.845 1.00 85.06 92 LYS A C 1
ATOM 751 O O . LYS A 1 92 ? -9.847 3.220 22.180 1.00 85.06 92 LYS A O 1
ATOM 756 N N . PHE A 1 93 ? -8.279 2.950 20.588 1.00 82.44 93 PHE A N 1
ATOM 757 C CA . PHE A 1 93 ? -9.223 2.720 19.494 1.00 82.44 93 PHE A CA 1
ATOM 758 C C . PHE A 1 93 ? -9.873 1.336 19.546 1.00 82.44 93 PHE A C 1
ATOM 760 O O . PHE A 1 93 ? -11.002 1.207 19.087 1.00 82.44 93 PHE A O 1
ATOM 767 N N . GLY A 1 94 ? -9.210 0.334 20.131 1.00 81.50 94 GLY A N 1
ATOM 768 C CA . GLY A 1 94 ? -9.719 -1.037 20.225 1.00 81.50 94 GLY A CA 1
ATOM 769 C C . GLY A 1 94 ? -11.109 -1.104 20.851 1.00 81.50 94 GLY A C 1
ATOM 770 O O . GLY A 1 94 ? -12.012 -1.683 20.261 1.00 81.50 94 GLY A O 1
ATOM 771 N N . LYS A 1 95 ? -11.317 -0.397 21.968 1.00 81.50 95 LYS A N 1
ATOM 772 C CA . LYS A 1 95 ? -12.626 -0.338 22.633 1.00 81.50 95 LYS A CA 1
ATOM 773 C C . LYS A 1 95 ? -13.716 0.296 21.761 1.00 81.50 95 LYS A C 1
ATOM 775 O O . LYS A 1 95 ? -14.836 -0.190 21.724 1.00 81.50 95 LYS A O 1
ATOM 780 N N . ILE A 1 96 ? -13.384 1.368 21.041 1.00 87.31 96 ILE A N 1
ATOM 781 C CA . ILE A 1 96 ? -14.334 2.029 20.132 1.00 87.31 96 ILE A CA 1
ATOM 782 C C . ILE A 1 96 ? -14.706 1.077 18.992 1.00 87.31 96 ILE A C 1
ATOM 784 O O . ILE A 1 96 ? -15.874 0.955 18.644 1.00 87.31 96 ILE A O 1
ATOM 788 N N . LEU A 1 97 ? -13.720 0.378 18.424 1.00 84.62 97 LEU A N 1
ATOM 789 C CA . LEU A 1 97 ? -13.954 -0.580 17.348 1.00 84.62 97 LEU A CA 1
ATOM 790 C C . LEU A 1 97 ? -14.825 -1.752 17.821 1.00 84.62 97 LEU A C 1
ATOM 792 O O . LEU A 1 97 ? -15.707 -2.182 17.086 1.00 84.62 97 LEU A O 1
ATOM 796 N N . GLU A 1 98 ? -14.609 -2.238 19.044 1.00 84.50 98 GLU A N 1
ATOM 797 C CA . GLU A 1 98 ? -15.453 -3.258 19.667 1.00 84.50 98 GLU A CA 1
ATOM 798 C C . GLU A 1 98 ? -16.903 -2.773 19.799 1.00 84.50 98 GLU A C 1
ATOM 800 O O . GLU A 1 98 ? -17.821 -3.459 19.354 1.00 84.50 98 GLU A O 1
ATOM 805 N N . GLU A 1 99 ? -17.118 -1.569 20.332 1.00 87.94 99 GLU A N 1
ATOM 806 C CA . GLU A 1 99 ? -18.452 -0.977 20.478 1.00 87.94 99 GLU A CA 1
ATOM 807 C C . GLU A 1 99 ? -19.162 -0.804 19.121 1.00 87.94 99 GLU A C 1
ATOM 809 O O . GLU A 1 99 ? -20.317 -1.211 18.979 1.00 87.94 99 GLU A O 1
ATOM 814 N N . GLU A 1 100 ? -18.473 -0.279 18.104 1.00 88.31 100 GLU A N 1
ATOM 815 C CA . GLU A 1 100 ? -19.012 -0.112 16.744 1.00 88.31 100 GLU A CA 1
ATOM 816 C C . GLU A 1 100 ? -19.355 -1.457 16.086 1.00 88.31 100 GLU A C 1
ATOM 818 O O . GLU A 1 100 ? -20.416 -1.603 15.475 1.00 88.31 100 GLU A O 1
ATOM 823 N N . ILE A 1 101 ? -18.505 -2.477 16.255 1.00 86.31 101 ILE A N 1
ATOM 824 C CA . ILE A 1 101 ? -18.787 -3.836 15.775 1.00 86.31 101 ILE A CA 1
ATOM 825 C C . ILE A 1 101 ? -20.036 -4.386 16.469 1.00 86.31 101 ILE A C 1
ATOM 827 O O . ILE A 1 101 ? -20.927 -4.903 15.797 1.00 86.31 101 ILE A O 1
ATOM 831 N N . GLN A 1 102 ? -20.156 -4.230 17.790 1.00 84.12 102 GLN A N 1
ATOM 832 C CA . GLN A 1 102 ? -21.337 -4.676 18.532 1.00 84.12 102 GLN A CA 1
ATOM 833 C C . GLN A 1 102 ? -22.618 -3.970 18.068 1.00 84.12 102 GLN A C 1
ATOM 835 O O . GLN A 1 102 ? -23.676 -4.599 17.987 1.00 84.12 102 GLN A O 1
ATOM 840 N N . LEU A 1 103 ? -22.549 -2.679 17.736 1.00 87.94 103 LEU A N 1
ATOM 841 C CA . LEU A 1 103 ? -23.686 -1.937 17.186 1.00 87.94 103 LEU A CA 1
ATOM 842 C C . LEU A 1 103 ? -24.071 -2.430 15.790 1.00 87.94 103 LEU A C 1
ATOM 844 O O . LEU A 1 103 ? -25.248 -2.714 15.557 1.00 87.94 103 LEU A O 1
ATOM 848 N N . LEU A 1 104 ? -23.096 -2.593 14.894 1.00 85.25 104 LEU A N 1
ATOM 849 C CA . LEU A 1 104 ? -23.320 -3.115 13.546 1.00 85.25 104 LEU A CA 1
ATOM 850 C C . LEU A 1 104 ? -23.971 -4.499 13.594 1.00 85.25 104 LEU A C 1
ATOM 852 O O . LEU A 1 104 ? -24.933 -4.775 12.880 1.00 85.25 104 LEU A O 1
ATOM 856 N N . LEU A 1 105 ? -23.480 -5.362 14.479 1.00 83.75 105 LEU A N 1
ATOM 857 C CA . LEU A 1 105 ? -24.046 -6.684 14.685 1.00 83.75 105 LEU A CA 1
ATOM 858 C C . LEU A 1 105 ? -25.488 -6.589 15.157 1.00 83.75 105 LEU A C 1
ATOM 860 O O . LEU A 1 105 ? -26.356 -7.197 14.539 1.00 83.75 105 LEU A O 1
ATOM 864 N N . LYS A 1 106 ? -25.777 -5.793 16.195 1.00 84.50 106 LYS A N 1
ATOM 865 C CA . LYS A 1 106 ? -27.153 -5.578 16.678 1.00 84.50 106 LYS A CA 1
ATOM 866 C C . LYS A 1 106 ? -28.092 -5.103 15.567 1.00 84.50 106 LYS A C 1
ATOM 868 O O . LYS A 1 106 ? -29.232 -5.558 15.521 1.00 84.50 106 LYS A O 1
ATOM 873 N N . GLN A 1 107 ? -27.629 -4.234 14.672 1.00 84.94 107 GLN A N 1
ATOM 874 C CA . GLN A 1 107 ? -28.413 -3.802 13.512 1.00 84.94 107 GLN A CA 1
ATOM 875 C C . GLN A 1 107 ? -28.665 -4.963 12.541 1.00 84.94 107 GLN A C 1
ATOM 877 O O . GLN A 1 107 ? -29.816 -5.251 12.217 1.00 84.94 107 GLN A O 1
ATOM 882 N N . LEU A 1 108 ? -27.621 -5.711 12.172 1.00 83.94 108 LEU A N 1
ATOM 883 C CA . LEU A 1 108 ? -27.743 -6.904 11.324 1.00 83.94 108 LEU A CA 1
ATOM 884 C C . LEU A 1 108 ? -28.682 -7.959 11.936 1.00 83.94 108 LEU A C 1
ATOM 886 O O . LEU A 1 108 ? -29.444 -8.610 11.221 1.00 83.94 108 LEU A O 1
ATOM 890 N N . PHE A 1 109 ? -28.682 -8.103 13.264 1.00 81.44 109 PHE A N 1
ATOM 891 C CA . PHE A 1 109 ? -29.604 -8.970 14.001 1.00 81.44 109 PHE A CA 1
ATOM 892 C C . PHE A 1 109 ? -31.063 -8.564 13.860 1.00 81.44 109 PHE A C 1
ATOM 894 O O . PHE A 1 109 ? -31.933 -9.431 13.764 1.00 81.44 109 PHE A O 1
ATOM 901 N N . GLN A 1 110 ? -31.337 -7.263 13.913 1.00 80.94 110 GLN A N 1
ATOM 902 C CA . GLN A 1 110 ? -32.690 -6.730 13.807 1.00 80.94 110 GLN A CA 1
ATOM 903 C C . GLN A 1 110 ? -33.220 -6.833 12.376 1.00 80.94 110 GLN A C 1
ATOM 905 O O . GLN A 1 110 ? -34.399 -7.127 12.182 1.00 80.94 110 GLN A O 1
ATOM 910 N N . GLU A 1 111 ? -32.355 -6.647 11.380 1.00 81.88 111 GLU A N 1
ATOM 911 C CA . GLU A 1 111 ? -32.721 -6.759 9.967 1.00 81.88 111 GLU A CA 1
ATOM 912 C C . GLU A 1 111 ? -32.836 -8.217 9.490 1.00 81.88 111 GLU A C 1
ATOM 914 O O . GLU A 1 111 ? -33.605 -8.517 8.571 1.00 81.88 111 GLU A O 1
ATOM 919 N N . SER A 1 112 ? -32.117 -9.148 10.127 1.00 77.50 112 SER A N 1
ATOM 920 C CA . SER A 1 112 ? -32.158 -10.561 9.756 1.00 77.50 112 SER A CA 1
ATOM 921 C C . SER A 1 112 ? -33.468 -11.233 10.177 1.00 77.50 112 SER A C 1
ATOM 923 O O . SER A 1 112 ? -33.805 -11.361 11.357 1.00 77.50 112 SER A O 1
ATOM 925 N N . ARG A 1 113 ? -34.211 -11.723 9.180 1.00 75.19 113 ARG A N 1
ATOM 926 C CA . ARG A 1 113 ? -35.448 -12.495 9.385 1.00 75.19 113 ARG A CA 1
ATOM 927 C C . ARG A 1 113 ? -35.171 -13.947 9.778 1.00 75.19 113 ARG A C 1
ATOM 929 O O . ARG A 1 113 ? -36.017 -14.574 10.414 1.00 75.19 113 ARG A O 1
ATOM 936 N N . ASP A 1 114 ? -33.986 -14.459 9.464 1.00 80.00 114 ASP A N 1
ATOM 937 C CA . ASP A 1 114 ? -33.614 -15.858 9.657 1.00 80.00 114 ASP A CA 1
ATOM 938 C C . ASP A 1 114 ? -33.035 -16.100 11.064 1.00 80.00 114 ASP A C 1
ATOM 940 O O . ASP A 1 114 ? -32.199 -15.346 11.566 1.00 80.00 114 ASP A O 1
ATOM 944 N N . ARG A 1 115 ? -33.519 -17.136 11.754 1.00 72.56 115 ARG A N 1
ATOM 945 C CA . ARG A 1 115 ? -33.056 -17.501 13.101 1.00 72.56 115 ARG A CA 1
ATOM 946 C C . ARG A 1 115 ? -31.669 -18.146 13.065 1.00 72.56 115 ARG A C 1
ATOM 948 O O . ARG A 1 115 ? -30.888 -17.916 13.984 1.00 72.56 115 ARG A O 1
ATOM 955 N N . GLU A 1 116 ? -31.349 -18.899 12.018 1.00 74.94 116 GLU A N 1
ATOM 956 C CA . GLU A 1 116 ? -30.058 -19.581 11.868 1.00 74.94 116 GLU A CA 1
ATOM 957 C C . GLU A 1 116 ? -28.944 -18.574 11.583 1.00 74.94 116 GLU A C 1
ATOM 959 O O . GLU A 1 116 ? -27.891 -18.609 12.222 1.00 74.94 116 GLU A O 1
ATOM 964 N N . MET A 1 117 ? -29.223 -17.588 10.723 1.00 73.44 117 MET A N 1
ATOM 965 C CA . MET A 1 117 ? -28.291 -16.490 10.460 1.00 73.44 117 MET A CA 1
ATOM 966 C C . MET A 1 117 ? -28.017 -15.648 11.711 1.00 73.44 117 MET A C 1
ATOM 968 O O . MET A 1 117 ? -26.886 -15.213 11.922 1.00 73.44 117 MET A O 1
ATOM 972 N N . ARG A 1 118 ? -29.016 -15.465 12.584 1.00 67.50 118 ARG A N 1
ATOM 973 C CA . ARG A 1 118 ? -28.810 -14.812 13.882 1.00 67.50 118 ARG A CA 1
ATOM 974 C C . ARG A 1 118 ? -27.869 -15.631 14.771 1.00 67.50 118 ARG A C 1
ATOM 976 O O . ARG A 1 118 ? -26.851 -15.113 15.213 1.00 67.50 118 ARG A O 1
ATOM 983 N N . VAL A 1 119 ? -28.133 -16.916 14.995 1.00 70.94 119 VAL A N 1
ATOM 984 C CA . VAL A 1 119 ? -27.255 -17.747 15.847 1.00 70.94 119 VAL A CA 1
ATOM 985 C C . VAL A 1 119 ? -25.809 -17.773 15.324 1.00 70.94 119 VAL A C 1
ATOM 987 O O . VAL A 1 119 ? -24.874 -17.635 16.114 1.00 70.94 119 VAL A O 1
ATOM 990 N N . MET A 1 120 ? -25.619 -17.854 14.002 1.00 73.69 120 MET A N 1
ATOM 991 C CA . MET A 1 120 ? -24.294 -17.798 13.373 1.00 73.69 120 MET A CA 1
ATOM 992 C C . MET A 1 120 ? -23.590 -16.454 13.595 1.00 73.69 120 MET A C 1
ATOM 994 O O . MET A 1 120 ? -22.400 -16.436 13.907 1.00 73.69 120 MET A O 1
ATOM 998 N N . LEU A 1 121 ? -24.309 -15.332 13.478 1.00 69.88 121 LEU A N 1
ATOM 999 C CA . LEU A 1 121 ? -23.751 -14.009 13.751 1.00 69.88 121 LEU A CA 1
ATOM 1000 C C . LEU A 1 121 ? -23.296 -13.882 15.213 1.00 69.88 121 LEU A C 1
ATOM 1002 O O . LEU A 1 121 ? -22.240 -13.305 15.436 1.00 69.88 121 LEU A O 1
ATOM 1006 N N . ILE A 1 122 ? -24.012 -14.439 16.204 1.00 68.06 122 ILE A N 1
ATOM 1007 C CA . ILE A 1 122 ? -23.644 -14.277 17.632 1.00 68.06 122 ILE A CA 1
ATOM 1008 C C . ILE A 1 122 ? -22.325 -15.004 17.884 1.00 68.06 122 ILE A C 1
ATOM 1010 O O . ILE A 1 122 ? -21.351 -14.401 18.329 1.00 68.06 122 ILE A O 1
ATOM 1014 N N . ALA A 1 123 ? -22.274 -16.281 17.500 1.00 71.31 123 ALA A N 1
ATOM 1015 C CA . ALA A 1 123 ? -21.089 -17.114 17.665 1.00 71.31 123 ALA A CA 1
ATOM 1016 C C . ALA A 1 123 ? -19.883 -16.586 16.864 1.00 71.31 123 ALA A C 1
ATOM 1018 O O . ALA A 1 123 ? -18.747 -16.605 17.343 1.00 71.31 123 ALA A O 1
ATOM 1019 N N . GLY A 1 124 ? -20.123 -16.078 15.650 1.00 70.56 124 GLY A N 1
ATOM 1020 C CA . GLY A 1 124 ? -19.096 -15.463 14.808 1.00 70.56 124 GLY A CA 1
ATOM 1021 C C . GLY A 1 124 ? -18.556 -14.149 15.378 1.00 70.56 124 GLY A C 1
ATOM 1022 O O . GLY A 1 124 ? -17.378 -13.838 15.214 1.00 70.56 124 GLY A O 1
ATOM 1023 N N . SER A 1 125 ? -19.390 -13.387 16.082 1.00 68.88 125 SER A N 1
ATOM 10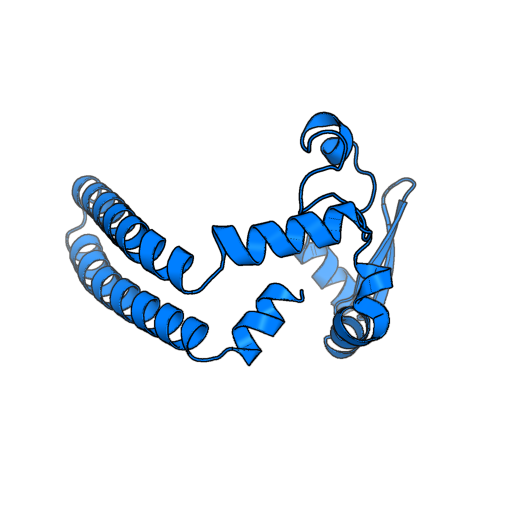24 C CA . SER A 1 125 ? -19.006 -12.098 16.666 1.00 68.88 125 SER A CA 1
ATOM 1025 C C . SER A 1 125 ? -18.096 -12.262 17.867 1.00 68.88 125 SER A C 1
ATOM 1027 O O . SER A 1 125 ? -17.060 -11.610 17.940 1.00 68.88 125 SER A O 1
ATOM 1029 N N . GLU A 1 126 ? -18.453 -13.162 18.783 1.00 67.31 126 GLU A N 1
ATOM 1030 C CA . GLU A 1 126 ? -17.645 -13.456 19.968 1.00 67.31 126 GLU A CA 1
ATOM 1031 C C . GLU A 1 126 ? -16.271 -14.002 19.568 1.00 67.31 126 GLU A C 1
ATOM 1033 O O . GLU A 1 126 ? -15.241 -13.551 20.067 1.00 67.31 126 GLU A O 1
ATOM 1038 N N . THR A 1 127 ? -16.231 -14.905 18.586 1.00 74.19 127 THR A N 1
ATOM 1039 C CA . THR A 1 127 ? -14.965 -15.436 18.065 1.00 74.19 127 THR A CA 1
ATOM 1040 C C . THR A 1 127 ? -14.149 -14.376 17.331 1.00 74.19 127 THR A C 1
ATOM 1042 O O . THR A 1 127 ? -12.932 -14.323 17.514 1.00 74.19 127 THR A O 1
ATOM 1045 N N . SER A 1 128 ? -14.786 -13.492 16.556 1.00 69.38 128 SER A N 1
ATOM 1046 C CA . SER A 1 128 ? -14.096 -12.391 15.872 1.00 69.38 128 SER A CA 1
ATOM 1047 C C . SER A 1 128 ? -13.525 -11.381 16.861 1.00 69.38 128 SER A C 1
ATOM 1049 O O . SER A 1 128 ? -12.374 -10.992 16.703 1.00 69.38 128 SER A O 1
ATOM 1051 N N . ALA A 1 129 ? -14.278 -11.004 17.899 1.00 68.94 129 ALA A N 1
ATOM 1052 C CA . ALA A 1 129 ? -13.823 -10.090 18.946 1.00 68.94 129 ALA A CA 1
ATOM 1053 C C . ALA A 1 129 ? -12.605 -10.658 19.690 1.00 68.94 129 ALA A C 1
ATOM 1055 O O . ALA A 1 129 ? -11.566 -10.006 19.746 1.00 68.94 129 ALA A O 1
ATOM 1056 N N . VAL A 1 130 ? -12.676 -11.917 20.138 1.00 72.00 130 VAL A N 1
ATOM 1057 C CA . VAL A 1 130 ? -11.549 -12.603 20.796 1.00 72.00 130 VAL A CA 1
ATOM 1058 C C . VAL A 1 130 ? -10.345 -12.734 19.858 1.00 72.00 130 VAL A C 1
ATOM 1060 O O . VAL A 1 130 ? -9.202 -12.541 20.273 1.00 72.00 130 VAL A O 1
ATOM 1063 N N . THR A 1 131 ? -10.578 -13.021 18.575 1.00 73.69 131 THR A N 1
ATOM 1064 C CA . THR A 1 131 ? -9.502 -13.102 17.576 1.00 73.69 131 THR A CA 1
ATOM 1065 C C . THR A 1 131 ? -8.877 -11.735 17.319 1.00 73.69 131 THR A C 1
ATOM 1067 O O . THR A 1 131 ? -7.664 -11.646 17.155 1.00 73.69 131 THR A O 1
ATOM 1070 N N . MET A 1 132 ? -9.673 -10.666 17.307 1.00 68.56 132 MET A N 1
ATOM 1071 C CA . MET A 1 132 ? -9.193 -9.302 17.110 1.00 68.56 132 MET A CA 1
ATOM 1072 C C . MET A 1 132 ? -8.391 -8.833 18.323 1.00 68.56 132 MET A C 1
ATOM 1074 O O . MET A 1 132 ? -7.306 -8.293 18.139 1.00 68.56 132 MET A O 1
ATOM 1078 N N . ASP A 1 133 ? -8.843 -9.122 19.543 1.00 70.06 133 ASP A N 1
ATOM 1079 C CA . ASP A 1 133 ? -8.094 -8.867 20.778 1.00 70.06 133 ASP A CA 1
ATOM 1080 C C . ASP A 1 133 ? -6.776 -9.633 20.823 1.00 70.06 133 ASP A C 1
ATOM 1082 O O . ASP A 1 133 ? -5.730 -9.077 21.178 1.00 70.06 133 ASP A O 1
ATOM 1086 N N . TRP A 1 134 ? -6.793 -10.902 20.413 1.00 74.62 134 TRP A N 1
ATOM 1087 C CA . TRP A 1 134 ? -5.585 -11.708 20.322 1.00 74.62 134 TRP A CA 1
ATOM 1088 C C . TRP A 1 134 ? -4.638 -11.190 19.233 1.00 74.62 134 TRP A C 1
ATOM 1090 O O . TRP A 1 134 ? -3.447 -11.028 19.492 1.00 74.62 134 TRP A O 1
ATOM 1100 N N . ALA A 1 135 ? -5.146 -10.854 18.045 1.00 69.88 135 ALA A N 1
ATOM 1101 C CA . ALA A 1 135 ? -4.361 -10.309 16.939 1.00 69.88 135 ALA A CA 1
ATOM 1102 C C . ALA A 1 135 ? -3.786 -8.924 17.273 1.00 69.88 135 ALA A C 1
ATOM 1104 O O . ALA A 1 135 ? -2.611 -8.672 17.013 1.00 69.88 135 ALA A O 1
ATOM 1105 N N . MET A 1 136 ? -4.568 -8.044 17.905 1.00 69.69 136 MET A N 1
ATOM 1106 C CA . MET A 1 136 ? -4.097 -6.759 18.419 1.00 69.69 136 MET A CA 1
ATOM 1107 C C . MET A 1 136 ? -3.025 -6.983 19.485 1.00 69.69 136 MET A C 1
ATOM 1109 O O . MET A 1 136 ? -1.934 -6.434 19.370 1.00 69.69 136 MET A O 1
ATOM 1113 N N . SER A 1 137 ? -3.253 -7.861 20.461 1.00 68.06 137 SER A N 1
ATOM 1114 C CA . SER A 1 137 ? -2.246 -8.193 21.478 1.00 68.06 137 SER A CA 1
ATOM 1115 C C . SER A 1 137 ? -0.960 -8.753 20.864 1.00 68.06 137 SER A C 1
ATOM 1117 O O . SER A 1 137 ? 0.139 -8.352 21.253 1.00 68.06 137 SER A O 1
ATOM 1119 N N . LEU A 1 138 ? -1.072 -9.626 19.861 1.00 72.81 138 LEU A N 1
ATOM 1120 C CA . LEU A 1 138 ? 0.054 -10.194 19.127 1.00 72.81 138 LEU A CA 1
ATOM 1121 C C . LEU A 1 138 ? 0.828 -9.107 18.369 1.00 72.81 138 LEU A C 1
ATOM 1123 O O . LEU A 1 138 ? 2.050 -9.036 18.486 1.00 72.81 138 LEU A O 1
ATOM 1127 N N . LEU A 1 139 ? 0.142 -8.222 17.643 1.00 67.00 139 LEU A N 1
ATOM 1128 C CA . LEU A 1 139 ? 0.760 -7.101 16.925 1.00 67.00 139 LEU A CA 1
ATOM 1129 C C . LEU A 1 139 ? 1.462 -6.129 17.880 1.00 67.00 139 LEU A C 1
ATOM 1131 O O . LEU A 1 139 ? 2.558 -5.647 17.598 1.00 67.00 139 LEU A O 1
ATOM 1135 N N . LEU A 1 140 ? 0.860 -5.871 19.039 1.00 62.03 140 LEU A N 1
ATOM 1136 C CA . LEU A 1 140 ? 1.377 -4.944 20.041 1.00 62.03 140 LEU A CA 1
ATOM 1137 C C . LEU A 1 140 ? 2.525 -5.511 20.883 1.00 62.03 140 LEU A C 1
ATOM 1139 O O . LEU A 1 140 ? 3.259 -4.738 21.508 1.00 62.03 140 LEU A O 1
ATOM 1143 N N . ASN A 1 141 ? 2.676 -6.833 20.935 1.00 68.38 141 ASN A N 1
ATOM 1144 C CA . ASN A 1 141 ? 3.751 -7.512 21.661 1.00 68.38 141 ASN A CA 1
ATOM 1145 C C . ASN A 1 141 ? 4.895 -7.978 20.744 1.00 68.38 141 ASN A C 1
ATOM 1147 O O . ASN A 1 141 ? 5.922 -8.424 21.247 1.00 68.38 141 ASN A O 1
ATOM 1151 N N . ASN A 1 142 ? 4.771 -7.797 19.423 1.00 72.56 142 ASN A N 1
ATOM 1152 C CA . ASN A 1 142 ? 5.814 -8.091 18.438 1.00 72.56 142 ASN A CA 1
ATOM 1153 C C . ASN A 1 142 ? 6.339 -6.803 17.769 1.00 72.56 142 ASN A C 1
ATOM 1155 O O . ASN A 1 142 ? 5.913 -6.456 16.662 1.00 72.56 142 ASN A O 1
ATOM 1159 N N . PRO A 1 143 ? 7.303 -6.090 18.387 1.00 59.88 143 PRO A N 1
ATOM 1160 C CA . PRO A 1 143 ? 7.822 -4.823 17.861 1.00 59.88 143 PRO A CA 1
ATOM 1161 C C . PRO A 1 143 ? 8.450 -4.949 16.464 1.00 59.88 143 PRO A C 1
ATOM 1163 O O . PRO A 1 143 ? 8.381 -4.004 15.684 1.00 59.88 143 PRO A O 1
ATOM 1166 N N . GLN A 1 144 ? 8.986 -6.120 16.099 1.00 55.66 144 GLN A N 1
ATOM 1167 C CA . GLN A 1 144 ? 9.509 -6.380 14.751 1.00 55.66 144 GLN A CA 1
ATOM 1168 C C . GLN A 1 144 ? 8.400 -6.442 13.683 1.00 55.66 144 GLN A C 1
ATOM 1170 O O . GLN A 1 144 ? 8.590 -5.952 12.571 1.00 55.66 144 GLN A O 1
ATOM 1175 N N . ALA A 1 145 ? 7.228 -6.999 14.009 1.00 55.75 145 ALA A N 1
ATOM 1176 C CA . ALA A 1 145 ? 6.084 -7.056 13.094 1.00 55.75 145 ALA A CA 1
ATOM 1177 C C . ALA A 1 145 ? 5.447 -5.670 12.917 1.00 55.75 145 ALA A C 1
ATOM 1179 O O . ALA A 1 145 ? 5.126 -5.272 11.798 1.00 55.75 145 ALA A O 1
ATOM 1180 N N . MET A 1 146 ? 5.355 -4.902 14.008 1.00 51.16 146 MET A N 1
ATOM 1181 C CA . MET A 1 146 ? 4.910 -3.508 13.977 1.00 51.16 146 MET A CA 1
ATOM 1182 C C . MET A 1 146 ? 5.859 -2.633 13.151 1.00 51.16 146 MET A C 1
ATOM 1184 O O . MET A 1 146 ? 5.399 -1.846 12.330 1.00 51.16 146 MET A O 1
ATOM 1188 N N . GLN A 1 147 ? 7.176 -2.809 13.300 1.00 51.19 147 GLN A N 1
ATOM 1189 C CA . GLN A 1 147 ? 8.162 -2.125 12.463 1.00 51.19 147 GLN A CA 1
ATOM 1190 C C . GLN A 1 147 ? 7.996 -2.494 10.988 1.00 51.19 147 GLN A C 1
ATOM 1192 O O . GLN A 1 147 ? 7.975 -1.591 10.170 1.00 51.19 147 GLN A O 1
ATOM 1197 N N . ARG A 1 148 ? 7.796 -3.769 10.631 1.00 51.28 148 ARG A N 1
ATOM 1198 C CA . ARG A 1 148 ? 7.584 -4.185 9.230 1.00 51.28 148 ARG A CA 1
ATOM 1199 C C . ARG A 1 148 ? 6.296 -3.619 8.617 1.00 51.28 148 ARG A C 1
ATOM 1201 O O . ARG A 1 148 ? 6.344 -3.108 7.505 1.00 51.28 148 ARG A O 1
ATOM 1208 N N . LEU A 1 149 ? 5.177 -3.625 9.344 1.00 44.25 149 LEU A N 1
ATOM 1209 C CA . LEU A 1 149 ? 3.918 -2.996 8.904 1.00 44.25 149 LEU A CA 1
ATOM 1210 C C . LEU A 1 149 ? 4.040 -1.472 8.779 1.00 44.25 149 LEU A C 1
ATOM 1212 O O . LEU A 1 149 ? 3.474 -0.872 7.872 1.00 44.25 149 LEU A O 1
ATOM 1216 N N . CYS A 1 150 ? 4.819 -0.850 9.664 1.00 39.41 150 CYS A N 1
ATOM 1217 C CA . CYS A 1 150 ? 5.158 0.566 9.604 1.00 39.41 150 CYS A CA 1
ATOM 1218 C C . CYS A 1 150 ? 6.365 0.872 8.706 1.00 39.41 150 CYS A C 1
ATOM 1220 O O . CYS A 1 150 ? 6.735 2.048 8.652 1.00 39.41 150 CYS A O 1
ATOM 1222 N N . LEU A 1 151 ? 6.932 -0.099 7.972 1.00 41.97 151 LEU A N 1
ATOM 1223 C CA . LEU A 1 151 ? 8.045 0.072 7.017 1.00 41.97 151 LEU A CA 1
ATOM 1224 C C . LEU A 1 151 ? 7.681 -0.238 5.551 1.00 41.97 151 LEU 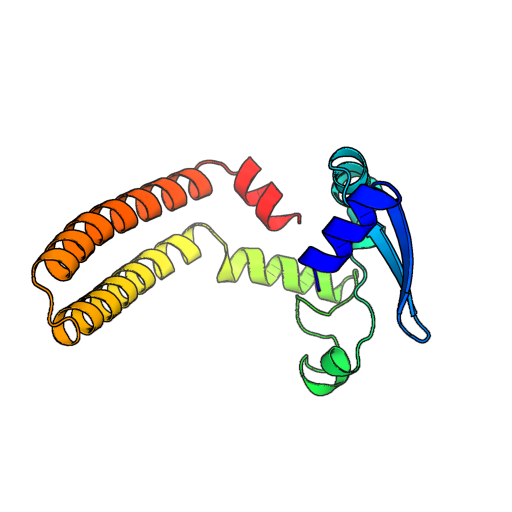A C 1
ATOM 1226 O O . LEU A 1 151 ? 8.406 0.214 4.672 1.00 41.97 151 LEU A O 1
ATOM 1230 N N . ILE A 1 152 ? 6.538 -0.877 5.269 1.00 42.44 152 ILE A N 1
ATOM 1231 C CA . ILE A 1 152 ? 5.928 -0.922 3.920 1.00 42.44 152 ILE A CA 1
ATOM 1232 C C . ILE A 1 152 ? 5.131 0.364 3.697 1.00 42.44 152 ILE A C 1
ATOM 1234 O O . ILE A 1 152 ? 5.496 1.183 2.825 1.00 42.44 152 ILE A O 1
#